Protein AF-A0A968C462-F1 (afdb_monomer_lite)

Structure (mmCIF, N/CA/C/O backbone):
data_AF-A0A968C462-F1
#
_entry.id   AF-A0A968C462-F1
#
loop_
_atom_site.group_PDB
_atom_site.id
_atom_site.type_symbol
_atom_site.label_atom_id
_atom_site.label_alt_id
_atom_site.label_comp_id
_atom_site.label_asym_id
_atom_site.label_entity_id
_atom_site.label_seq_id
_atom_site.pdbx_PDB_ins_code
_atom_site.Cartn_x
_atom_site.Cartn_y
_atom_site.Cartn_z
_atom_site.occupancy
_atom_site.B_iso_or_equiv
_atom_site.auth_seq_id
_atom_site.auth_comp_id
_atom_site.auth_asym_id
_atom_site.auth_atom_id
_atom_site.pdbx_PDB_model_num
ATOM 1 N N . VAL A 1 1 ? 0.141 18.501 14.517 1.00 38.16 1 VAL A N 1
ATOM 2 C CA . VAL A 1 1 ? 0.440 17.294 13.715 1.00 38.16 1 VAL A CA 1
ATOM 3 C C . VAL A 1 1 ? 1.245 16.362 14.602 1.00 38.16 1 VAL A C 1
ATOM 5 O O . VAL A 1 1 ? 2.327 16.748 15.023 1.00 38.16 1 VAL A O 1
ATOM 8 N N . THR A 1 2 ? 0.678 15.227 15.006 1.00 35.28 2 THR A N 1
ATOM 9 C CA . THR A 1 2 ? 1.351 14.269 15.895 1.00 35.28 2 THR A CA 1
ATOM 10 C C . THR A 1 2 ? 2.197 13.343 15.028 1.00 35.28 2 THR A C 1
ATOM 12 O O . THR A 1 2 ? 1.665 12.431 14.410 1.00 35.28 2 THR A O 1
ATOM 15 N N . THR A 1 3 ? 3.500 13.601 14.924 1.00 42.91 3 THR A N 1
ATOM 16 C CA . THR A 1 3 ? 4.417 12.724 14.184 1.00 42.91 3 THR A CA 1
ATOM 17 C C . THR A 1 3 ? 4.729 11.501 15.042 1.00 42.91 3 THR A C 1
ATOM 19 O O . THR A 1 3 ? 5.417 11.620 16.056 1.00 42.91 3 THR A O 1
ATOM 22 N N . ARG A 1 4 ? 4.221 10.327 14.658 1.00 59.06 4 ARG A N 1
ATOM 23 C CA . ARG A 1 4 ? 4.691 9.032 15.171 1.00 59.06 4 ARG A CA 1
ATOM 24 C C . ARG A 1 4 ? 5.409 8.281 14.056 1.00 59.06 4 ARG A C 1
ATOM 26 O O . ARG A 1 4 ? 5.064 8.412 12.888 1.00 59.06 4 ARG A O 1
ATOM 33 N N . VAL A 1 5 ? 6.492 7.610 14.432 1.00 58.12 5 VAL A N 1
ATOM 34 C CA . VAL A 1 5 ? 7.526 7.115 13.517 1.00 58.12 5 VAL A CA 1
ATOM 35 C C . VAL A 1 5 ? 7.100 5.782 12.905 1.00 58.12 5 VAL A C 1
ATOM 37 O O . VAL A 1 5 ? 6.756 4.854 13.632 1.00 58.12 5 VAL A O 1
ATOM 40 N N . LEU A 1 6 ? 7.188 5.682 11.579 1.00 63.44 6 LEU A N 1
ATOM 41 C CA . LEU A 1 6 ? 7.159 4.415 10.852 1.00 63.44 6 LEU A CA 1
ATOM 42 C C . LEU A 1 6 ? 8.494 3.693 11.095 1.00 63.44 6 LEU A C 1
ATOM 44 O O . LEU A 1 6 ? 9.543 4.106 10.590 1.00 63.44 6 LEU A O 1
ATOM 48 N N . SER A 1 7 ? 8.488 2.662 11.937 1.00 59.84 7 SER A N 1
ATOM 49 C CA . SER A 1 7 ? 9.711 1.930 12.275 1.00 59.84 7 SER A CA 1
ATOM 50 C C . SER A 1 7 ? 10.216 1.163 11.052 1.00 59.84 7 SER A C 1
ATOM 52 O O . SER A 1 7 ? 9.525 0.287 10.546 1.00 59.84 7 SER A O 1
ATOM 54 N N . GLY A 1 8 ? 11.418 1.489 10.568 1.00 61.31 8 GLY A N 1
ATOM 55 C CA . GLY A 1 8 ? 11.993 0.854 9.376 1.00 61.31 8 GLY A CA 1
ATOM 56 C C . GLY A 1 8 ? 11.646 1.536 8.050 1.00 61.31 8 GLY A C 1
ATOM 57 O O . GLY A 1 8 ? 12.055 1.030 7.006 1.00 61.31 8 GLY A O 1
ATOM 58 N N . TYR A 1 9 ? 10.968 2.692 8.072 1.00 66.44 9 TYR A N 1
ATOM 59 C CA . TYR A 1 9 ? 10.663 3.442 6.854 1.00 66.44 9 TYR A CA 1
ATOM 60 C C . TYR A 1 9 ? 11.937 3.836 6.113 1.00 66.44 9 TYR A C 1
A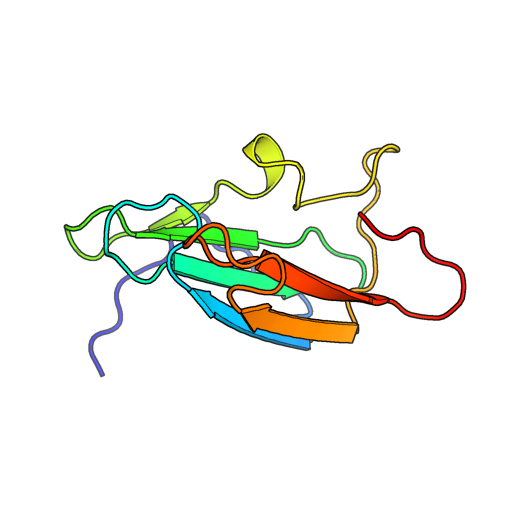TOM 62 O O . TYR A 1 9 ? 12.798 4.555 6.630 1.00 66.44 9 TYR A O 1
ATOM 70 N N . ARG A 1 10 ? 12.039 3.361 4.873 1.00 67.75 10 ARG A N 1
ATOM 71 C CA . ARG A 1 10 ? 13.050 3.798 3.917 1.00 67.75 10 ARG A CA 1
ATOM 72 C C . ARG A 1 10 ? 12.365 4.710 2.905 1.00 67.75 10 ARG A C 1
ATOM 74 O O . ARG A 1 10 ? 11.416 4.245 2.275 1.00 67.75 10 ARG A O 1
ATOM 81 N N . PRO A 1 11 ? 12.820 5.966 2.742 1.00 65.75 11 PRO A N 1
ATOM 82 C CA . PRO A 1 11 ? 12.295 6.847 1.710 1.00 65.75 11 PRO A CA 1
ATOM 83 C C . PRO A 1 11 ? 12.464 6.190 0.339 1.00 65.75 11 PRO A C 1
ATOM 85 O O . PRO A 1 11 ? 13.590 5.914 -0.079 1.00 65.75 11 PRO A O 1
ATOM 88 N N . GLY A 1 12 ? 11.344 5.915 -0.320 1.00 69.38 12 GLY A N 1
ATOM 89 C CA . GLY A 1 12 ? 11.287 5.484 -1.709 1.00 69.38 12 GLY A CA 1
ATOM 90 C C . GLY A 1 12 ? 10.829 6.628 -2.616 1.00 69.38 12 GLY A C 1
ATOM 91 O O . GLY A 1 12 ? 10.402 7.678 -2.120 1.00 69.38 12 GLY A O 1
ATOM 92 N N . PRO A 1 13 ? 10.925 6.458 -3.941 1.00 72.19 13 PRO A N 1
ATOM 93 C CA . PRO A 1 13 ? 10.281 7.336 -4.911 1.00 72.19 13 PRO A CA 1
ATOM 94 C C . PRO A 1 13 ? 8.759 7.122 -4.860 1.00 72.19 13 PRO A C 1
ATOM 96 O O . PRO A 1 13 ? 8.172 6.503 -5.741 1.00 72.19 13 PRO A O 1
ATOM 99 N N . GLY A 1 14 ? 8.137 7.592 -3.778 1.00 70.69 14 GLY A N 1
ATOM 100 C CA . GLY A 1 14 ? 6.711 7.431 -3.524 1.00 70.69 14 GLY A CA 1
ATOM 101 C C . GLY A 1 14 ? 5.887 8.220 -4.535 1.00 70.69 14 GLY A C 1
ATOM 102 O O . GLY A 1 14 ? 6.007 9.444 -4.606 1.00 70.69 14 GLY A O 1
ATOM 103 N N . LEU A 1 15 ? 5.054 7.521 -5.302 1.00 76.75 15 LEU A N 1
ATOM 104 C CA . LEU A 1 15 ? 4.155 8.114 -6.295 1.00 76.75 15 LEU A CA 1
ATOM 105 C C . LEU A 1 15 ? 2.743 8.321 -5.748 1.00 76.75 15 LEU A C 1
ATOM 107 O O . LEU A 1 15 ? 2.055 9.252 -6.161 1.00 76.75 15 LEU A O 1
ATOM 111 N N . GLY A 1 16 ? 2.327 7.500 -4.785 1.00 78.50 16 GLY A N 1
ATOM 112 C CA . GLY A 1 16 ? 1.005 7.590 -4.183 1.00 78.50 16 GLY A CA 1
ATOM 113 C C . GLY A 1 16 ? 0.941 6.948 -2.806 1.00 78.50 16 GLY A C 1
ATOM 114 O O . GLY A 1 16 ? 1.766 6.105 -2.449 1.00 78.50 16 GLY A O 1
ATOM 115 N N . VAL A 1 17 ? -0.052 7.372 -2.029 1.00 84.00 17 VAL A N 1
ATOM 116 C CA . VAL A 1 17 ? -0.386 6.792 -0.730 1.00 84.00 17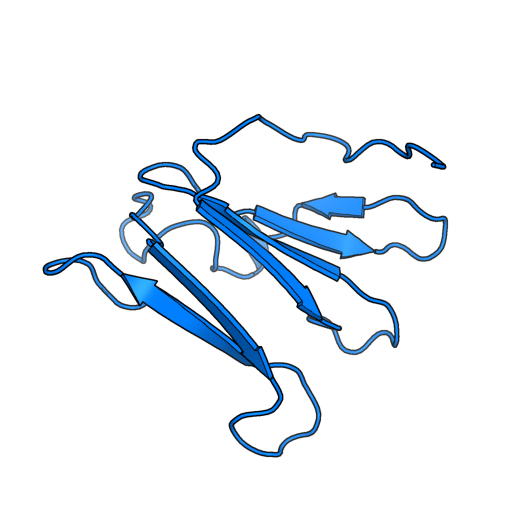 VAL A CA 1
ATOM 117 C C . VAL A 1 17 ? -1.889 6.583 -0.659 1.00 84.00 17 VAL A C 1
ATOM 119 O O . VAL A 1 17 ? -2.649 7.465 -1.058 1.00 84.00 17 VAL A O 1
ATOM 122 N N . VAL A 1 18 ? -2.303 5.439 -0.127 1.00 86.81 18 VAL A N 1
ATOM 123 C CA . VAL A 1 18 ? -3.707 5.151 0.174 1.00 86.81 18 VAL A CA 1
ATOM 124 C C . VAL A 1 18 ? -3.829 4.669 1.609 1.00 86.81 18 VAL A C 1
ATOM 126 O O . VAL A 1 18 ? -2.918 4.033 2.138 1.00 86.81 18 VAL A O 1
ATOM 129 N N . SER A 1 19 ? -4.945 5.013 2.246 1.00 87.19 19 SER A N 1
ATOM 130 C CA . SER A 1 19 ? -5.293 4.554 3.586 1.00 87.19 19 SER A CA 1
ATOM 131 C C . SER A 1 19 ? -6.580 3.741 3.554 1.00 87.19 19 SER A C 1
ATOM 133 O O . SER A 1 19 ? -7.610 4.277 3.141 1.00 87.19 19 SER A O 1
ATOM 135 N N . ALA A 1 20 ? -6.528 2.502 4.027 1.00 86.38 20 ALA A N 1
ATOM 136 C CA . ALA A 1 20 ? -7.679 1.615 4.173 1.00 86.38 20 ALA A CA 1
ATOM 137 C C . ALA A 1 20 ? -7.412 0.602 5.297 1.00 86.38 20 ALA A C 1
ATOM 139 O O . ALA A 1 20 ? -6.296 0.544 5.802 1.00 86.38 20 ALA A O 1
ATOM 140 N N . ASP A 1 21 ? -8.420 -0.155 5.719 1.00 87.69 21 ASP A N 1
ATOM 141 C CA . ASP A 1 21 ? -8.241 -1.255 6.676 1.00 87.69 21 ASP A CA 1
ATOM 142 C C . ASP A 1 21 ? -7.864 -2.526 5.905 1.00 87.69 21 ASP A C 1
ATOM 144 O O . ASP A 1 21 ? -8.735 -3.246 5.426 1.00 87.69 21 ASP A O 1
ATOM 148 N N . PHE A 1 22 ? -6.562 -2.759 5.714 1.00 84.31 22 PHE A N 1
ATOM 149 C CA . PHE A 1 22 ? -6.068 -3.841 4.851 1.00 84.31 22 PHE A CA 1
ATOM 150 C C . PHE A 1 22 ? -6.019 -5.195 5.563 1.00 84.31 22 PHE A C 1
ATOM 152 O O . PHE A 1 22 ? -5.733 -6.212 4.934 1.00 84.31 22 PHE A O 1
ATOM 159 N N . ASN A 1 23 ? -6.231 -5.227 6.880 1.00 87.25 23 ASN A N 1
ATOM 160 C CA . ASN A 1 23 ? -6.159 -6.451 7.676 1.00 87.25 23 ASN A CA 1
ATOM 161 C C . ASN A 1 23 ? -7.471 -6.775 8.427 1.00 87.25 23 ASN A C 1
ATOM 163 O O . ASN A 1 23 ? -7.528 -7.781 9.142 1.00 87.25 23 ASN A O 1
ATOM 167 N N . GLY A 1 24 ? -8.503 -5.938 8.269 1.00 87.69 24 GLY A N 1
ATOM 168 C CA . GLY A 1 24 ? -9.832 -6.101 8.855 1.00 87.69 24 GLY A CA 1
ATOM 169 C C . GLY A 1 24 ? -9.889 -5.859 10.366 1.00 87.69 24 GLY A C 1
ATOM 170 O O . GLY A 1 24 ? -10.786 -6.373 11.043 1.00 87.69 24 GLY A O 1
ATOM 171 N N . ASP A 1 25 ? -8.922 -5.141 10.941 1.00 89.06 25 ASP A N 1
ATOM 172 C CA . ASP A 1 25 ? -8.821 -4.925 12.388 1.00 89.06 25 ASP A CA 1
ATOM 173 C C . ASP A 1 25 ? -9.560 -3.669 12.892 1.00 89.06 25 ASP A C 1
ATOM 175 O O . ASP A 1 25 ? -9.541 -3.363 14.099 1.00 89.06 25 ASP A O 1
ATOM 179 N N . GLY A 1 26 ? -10.236 -2.966 11.982 1.00 87.56 26 GLY A N 1
ATOM 180 C CA . GLY A 1 26 ? -10.986 -1.740 12.215 1.00 87.56 26 GLY A CA 1
ATOM 181 C C . GLY A 1 26 ? -10.115 -0.487 12.297 1.00 87.56 26 GLY A C 1
ATOM 182 O O . GLY A 1 26 ? -10.590 0.546 12.786 1.00 87.56 26 GLY A O 1
ATOM 183 N N . ARG A 1 27 ? -8.840 -0.552 11.896 1.00 87.62 27 ARG A N 1
ATOM 184 C CA . ARG A 1 27 ? -7.903 0.581 11.907 1.00 87.62 27 ARG A CA 1
ATOM 185 C C . ARG A 1 27 ? -7.444 0.902 10.491 1.00 87.62 27 ARG A C 1
ATOM 187 O O . 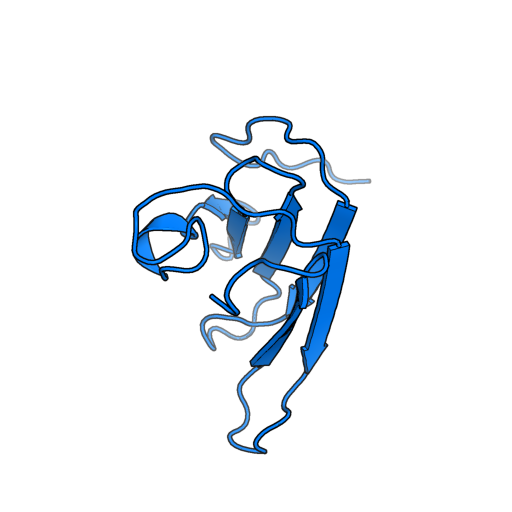ARG A 1 27 ? -7.369 0.046 9.629 1.00 87.62 27 ARG A O 1
ATOM 194 N N . LEU A 1 28 ? -7.142 2.178 10.260 1.00 88.94 28 LEU A N 1
ATOM 195 C CA . LEU A 1 28 ? -6.592 2.609 8.981 1.00 88.94 28 LEU A CA 1
ATOM 196 C C . LEU A 1 28 ? -5.104 2.273 8.917 1.00 88.94 28 LEU A C 1
ATOM 198 O O . LEU A 1 28 ? -4.301 2.813 9.682 1.00 88.94 28 LEU A O 1
ATOM 202 N N . ASP A 1 29 ? -4.763 1.432 7.957 1.00 90.44 29 ASP A N 1
ATOM 203 C CA . ASP A 1 29 ? -3.412 1.117 7.524 1.00 90.44 29 ASP A CA 1
ATOM 204 C C . ASP A 1 29 ? -2.988 2.071 6.391 1.00 90.44 29 ASP A C 1
ATOM 206 O O . ASP A 1 29 ? -3.790 2.866 5.891 1.00 90.44 29 ASP A O 1
ATOM 210 N N . LEU A 1 30 ? -1.715 2.034 5.983 1.00 88.44 30 LEU A N 1
ATOM 211 C CA . LEU A 1 30 ? -1.202 2.850 4.875 1.00 88.44 30 LEU A CA 1
ATOM 212 C C . LEU A 1 30 ? -0.484 1.994 3.842 1.00 88.44 30 LEU A C 1
ATOM 214 O O . LEU A 1 30 ? 0.442 1.267 4.179 1.00 88.44 30 LEU A O 1
ATOM 218 N N . TYR A 1 31 ? -0.811 2.174 2.571 1.00 86.12 31 TYR A N 1
ATOM 219 C CA . TYR A 1 31 ? -0.038 1.633 1.462 1.00 86.12 31 TYR A CA 1
ATOM 220 C C . TYR A 1 31 ? 0.701 2.760 0.749 1.00 86.12 31 TYR A C 1
ATOM 222 O O . TYR A 1 31 ? 0.103 3.788 0.431 1.00 86.12 31 TYR A O 1
ATOM 230 N N . VAL A 1 32 ? 1.989 2.573 0.472 1.00 85.88 32 VAL A N 1
ATOM 231 C CA . VAL A 1 32 ? 2.823 3.513 -0.284 1.00 85.88 32 VAL A CA 1
ATOM 232 C C . VAL A 1 32 ? 3.296 2.836 -1.563 1.00 85.88 32 VAL A C 1
ATOM 234 O O . VAL A 1 32 ? 4.076 1.880 -1.520 1.00 85.88 32 VAL A O 1
ATOM 237 N N . ALA A 1 33 ? 2.831 3.367 -2.691 1.00 84.31 33 ALA A N 1
ATOM 238 C CA . ALA A 1 33 ? 3.267 2.973 -4.020 1.00 84.31 33 ALA A CA 1
ATOM 239 C C . ALA A 1 33 ? 4.590 3.669 -4.355 1.00 84.31 33 ALA A C 1
ATOM 241 O O . ALA A 1 33 ? 4.680 4.898 -4.260 1.00 84.31 33 ALA A O 1
ATOM 242 N N . ASN A 1 34 ? 5.605 2.902 -4.746 1.00 82.25 34 ASN A N 1
ATOM 243 C CA . ASN A 1 34 ? 6.921 3.412 -5.120 1.00 82.25 34 ASN A CA 1
ATOM 244 C C . ASN A 1 34 ? 7.224 3.151 -6.607 1.00 82.25 34 ASN A C 1
ATOM 246 O O . ASN A 1 34 ? 6.760 2.179 -7.191 1.00 82.25 34 ASN A O 1
ATOM 250 N N . ASP A 1 35 ? 8.033 4.021 -7.215 1.00 79.19 35 ASP A N 1
ATOM 251 C CA . ASP A 1 35 ? 8.517 3.895 -8.597 1.00 79.19 35 ASP A CA 1
ATOM 252 C C . ASP A 1 35 ? 9.845 3.122 -8.681 1.00 79.19 35 ASP A C 1
ATOM 254 O O . ASP A 1 35 ? 10.906 3.651 -8.338 1.00 79.19 35 ASP A O 1
ATOM 258 N N . GLY A 1 36 ? 9.826 1.854 -9.098 1.00 71.31 36 GLY A N 1
ATOM 259 C CA . GLY A 1 36 ? 11.060 1.067 -9.245 1.00 71.31 36 GLY A CA 1
ATOM 260 C C . GLY A 1 36 ? 11.769 0.762 -7.915 1.00 71.31 36 GLY A C 1
ATOM 261 O O . GLY A 1 36 ? 12.931 0.343 -7.893 1.00 71.31 36 GLY A O 1
ATOM 262 N N . ALA A 1 37 ? 11.067 0.943 -6.794 1.00 81.81 37 ALA A N 1
ATOM 263 C CA . ALA A 1 37 ? 11.439 0.451 -5.473 1.00 81.81 37 ALA A CA 1
ATOM 264 C C . ALA A 1 37 ? 10.275 -0.352 -4.882 1.00 81.81 37 ALA A C 1
ATOM 266 O O . ALA A 1 37 ? 9.147 -0.252 -5.348 1.00 81.81 37 ALA A O 1
ATOM 267 N N . ALA A 1 38 ? 10.552 -1.163 -3.862 1.00 82.94 38 ALA A N 1
ATOM 268 C CA . ALA A 1 38 ? 9.521 -2.000 -3.263 1.00 82.94 38 ALA A CA 1
ATOM 269 C C . ALA A 1 38 ? 8.390 -1.149 -2.662 1.00 82.94 38 ALA A C 1
ATOM 271 O O . ALA A 1 38 ? 8.663 -0.167 -1.962 1.00 82.94 38 ALA A O 1
ATOM 272 N N . ASN A 1 39 ? 7.140 -1.538 -2.905 1.00 85.06 39 ASN A N 1
ATOM 273 C CA . ASN A 1 39 ? 5.982 -0.931 -2.252 1.00 85.06 39 ASN A CA 1
ATOM 274 C C . ASN A 1 39 ? 6.014 -1.212 -0.745 1.00 85.06 39 ASN A C 1
ATOM 276 O O . ASN A 1 39 ? 6.651 -2.165 -0.287 1.00 85.06 39 ASN A O 1
ATOM 280 N N . GLN A 1 40 ? 5.339 -0.367 0.030 1.00 87.75 40 GLN A N 1
ATOM 281 C CA . GLN A 1 40 ? 5.265 -0.500 1.486 1.00 87.75 40 GLN A CA 1
ATOM 282 C C . GLN A 1 40 ? 3.808 -0.594 1.930 1.00 87.75 40 GLN A C 1
ATOM 284 O O . GLN A 1 40 ? 2.956 0.117 1.407 1.00 87.75 40 GLN A O 1
ATOM 289 N N . LEU A 1 41 ? 3.544 -1.424 2.934 1.00 88.94 41 LEU A N 1
ATOM 290 C CA . LEU A 1 41 ? 2.235 -1.637 3.535 1.00 88.94 41 LEU A CA 1
ATOM 291 C C . LEU A 1 41 ? 2.428 -1.557 5.042 1.00 88.94 41 LEU A C 1
ATOM 293 O O . LEU A 1 41 ? 3.041 -2.426 5.649 1.00 88.94 41 LEU A O 1
ATOM 297 N N . TRP A 1 42 ? 1.929 -0.489 5.633 1.00 89.62 42 TRP A N 1
ATOM 298 C CA . TRP A 1 42 ? 2.089 -0.138 7.029 1.00 89.62 42 TRP A CA 1
ATOM 299 C C . TRP A 1 42 ? 0.809 -0.455 7.789 1.00 89.62 42 TRP A C 1
ATOM 301 O O . TRP A 1 42 ? -0.154 0.304 7.709 1.00 89.62 42 TRP A O 1
ATOM 311 N N . LEU A 1 43 ? 0.826 -1.536 8.565 1.00 90.81 43 LEU A N 1
ATOM 312 C CA . LEU A 1 43 ? -0.303 -1.926 9.407 1.00 90.81 43 LEU A CA 1
ATOM 313 C C . LEU A 1 43 ? -0.283 -1.179 10.742 1.00 90.81 43 LEU A C 1
ATOM 315 O O . LEU A 1 43 ? 0.763 -1.130 11.402 1.00 90.81 43 LEU A O 1
ATOM 319 N N . GLN A 1 44 ? -1.418 -0.624 11.167 1.00 91.62 44 GLN A N 1
ATOM 320 C CA . GLN A 1 44 ? -1.545 0.128 12.412 1.00 91.62 44 GLN A CA 1
ATOM 321 C C . GLN A 1 44 ? -1.746 -0.809 13.615 1.00 91.62 44 GLN A C 1
ATOM 323 O O . GLN A 1 44 ? -2.772 -1.465 13.768 1.00 91.62 44 GLN A O 1
ATOM 328 N N . LEU A 1 45 ? -0.814 -0.788 14.574 1.00 89.19 45 LEU A N 1
ATOM 329 C CA . LEU A 1 45 ? -0.825 -1.697 15.735 1.00 89.19 45 LEU A CA 1
ATOM 330 C C . LEU A 1 45 ? -1.737 -1.243 16.896 1.00 89.19 45 LEU A C 1
ATOM 332 O O . LEU A 1 45 ? -1.700 -1.809 17.987 1.00 89.19 45 LEU A O 1
ATOM 336 N N . GLY A 1 46 ? -2.548 -0.200 16.697 1.00 84.31 46 GLY A N 1
ATOM 337 C CA . GLY A 1 46 ? -3.501 0.324 17.690 1.00 84.31 46 GLY A CA 1
ATOM 338 C C . GLY A 1 46 ? -2.888 1.183 18.805 1.00 84.31 46 GLY A C 1
ATOM 339 O O . GLY A 1 46 ? -3.571 2.028 19.377 1.00 84.31 46 GLY A O 1
ATOM 340 N N . ASP A 1 47 ? -1.586 1.068 19.055 1.00 85.94 47 ASP A N 1
ATOM 341 C CA . ASP A 1 47 ? -0.830 1.955 19.947 1.00 85.94 47 ASP A CA 1
ATOM 342 C C . ASP A 1 47 ? -0.281 3.196 19.220 1.00 85.94 47 ASP A C 1
ATOM 344 O O . ASP A 1 47 ? 0.529 3.935 19.778 1.00 85.94 47 ASP A O 1
ATOM 348 N N . GLY A 1 48 ? -0.722 3.435 17.979 1.00 80.12 48 GLY A N 1
ATOM 349 C CA . GLY A 1 48 ? -0.260 4.507 17.096 1.00 80.12 48 GLY A CA 1
ATOM 350 C C . GLY A 1 48 ? 1.130 4.272 16.499 1.00 80.12 48 GLY A C 1
ATOM 351 O O . GLY A 1 48 ? 1.744 5.234 16.032 1.00 80.12 48 GLY A O 1
ATOM 352 N N . THR A 1 49 ? 1.642 3.042 16.560 1.00 84.94 49 THR A N 1
ATOM 353 C CA . THR A 1 49 ? 2.798 2.589 15.781 1.00 84.94 49 THR A CA 1
ATOM 354 C C . THR A 1 49 ? 2.353 1.806 14.547 1.00 84.94 49 THR A C 1
ATOM 356 O O . THR A 1 49 ? 1.205 1.364 14.452 1.00 84.94 49 THR A O 1
ATOM 359 N N . PHE A 1 50 ? 3.277 1.664 13.596 1.00 87.06 50 PHE A N 1
ATOM 360 C CA . PHE A 1 50 ? 3.053 0.965 12.337 1.00 87.06 50 PHE A CA 1
ATOM 361 C C . PHE A 1 50 ? 4.132 -0.087 12.093 1.00 87.06 50 PHE A C 1
ATOM 363 O O . PHE A 1 50 ? 5.293 0.109 12.478 1.00 87.06 50 PHE A O 1
ATOM 370 N N . ARG A 1 51 ? 3.755 -1.166 11.407 1.00 89.12 51 ARG A N 1
ATOM 371 C CA . ARG A 1 51 ? 4.651 -2.246 10.980 1.00 89.12 51 ARG A CA 1
ATOM 372 C C . ARG A 1 51 ? 4.591 -2.417 9.467 1.00 89.12 51 ARG A C 1
ATOM 374 O O . ARG A 1 51 ? 3.497 -2.510 8.927 1.00 89.12 51 ARG A O 1
ATOM 381 N N . ASP A 1 52 ? 5.751 -2.473 8.817 1.00 88.62 52 ASP A N 1
ATOM 382 C CA . ASP A 1 52 ? 5.838 -2.803 7.391 1.00 88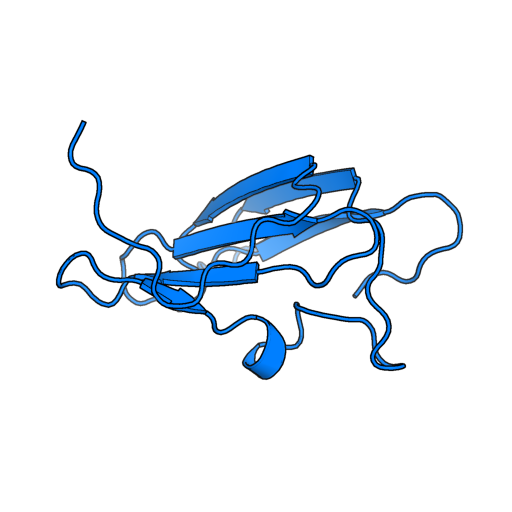.62 52 ASP A CA 1
ATOM 383 C C . ASP A 1 52 ? 5.594 -4.303 7.181 1.00 88.62 52 ASP A C 1
ATOM 385 O O . ASP A 1 52 ? 6.350 -5.138 7.686 1.00 88.62 52 ASP A O 1
ATOM 389 N N . GLU A 1 53 ? 4.534 -4.630 6.451 1.00 89.94 53 GLU A N 1
ATOM 390 C CA . GLU A 1 53 ? 4.099 -5.986 6.121 1.00 89.94 53 GLU A CA 1
ATOM 391 C C . GLU A 1 53 ? 4.166 -6.262 4.609 1.00 89.94 53 GLU A C 1
ATOM 393 O O . GLU A 1 53 ? 3.826 -7.360 4.175 1.00 89.94 53 GLU A O 1
ATOM 398 N N . ALA A 1 54 ? 4.629 -5.315 3.783 1.00 86.00 54 ALA A N 1
ATOM 399 C CA . ALA A 1 54 ? 4.491 -5.401 2.323 1.00 86.00 54 ALA A CA 1
ATOM 400 C C . ALA A 1 54 ? 5.074 -6.679 1.718 1.00 86.00 54 ALA A C 1
ATOM 402 O O . ALA A 1 54 ? 4.507 -7.273 0.801 1.00 86.00 54 ALA A O 1
ATOM 403 N N . LEU A 1 55 ? 6.226 -7.111 2.234 1.00 84.56 55 LEU A N 1
ATOM 404 C CA . LEU A 1 55 ? 6.907 -8.305 1.745 1.00 84.56 55 LEU A CA 1
ATOM 405 C C . LEU A 1 55 ? 6.139 -9.582 2.100 1.00 84.56 55 LEU A C 1
ATOM 407 O O . LEU A 1 55 ? 6.075 -10.501 1.288 1.00 84.56 55 LEU A O 1
ATOM 411 N N . LEU A 1 56 ? 5.571 -9.641 3.306 1.00 84.81 56 LEU A N 1
ATOM 412 C CA . LEU A 1 56 ? 4.834 -10.808 3.792 1.00 84.81 56 LEU A CA 1
ATOM 413 C C . LEU A 1 56 ? 3.432 -10.885 3.181 1.00 84.81 56 LEU A C 1
ATOM 415 O O . LEU A 1 56 ? 2.966 -11.982 2.890 1.00 84.81 56 LEU A O 1
ATOM 419 N N . ALA A 1 57 ? 2.813 -9.734 2.919 1.00 82.38 57 ALA A N 1
ATOM 420 C CA . ALA A 1 57 ? 1.555 -9.619 2.188 1.00 82.38 57 ALA A CA 1
ATOM 421 C C . ALA A 1 57 ? 1.709 -9.844 0.670 1.00 82.38 57 ALA A C 1
ATOM 423 O O . ALA A 1 57 ? 0.714 -9.937 -0.036 1.00 82.38 57 ALA A O 1
ATOM 424 N N . GLY A 1 58 ? 2.94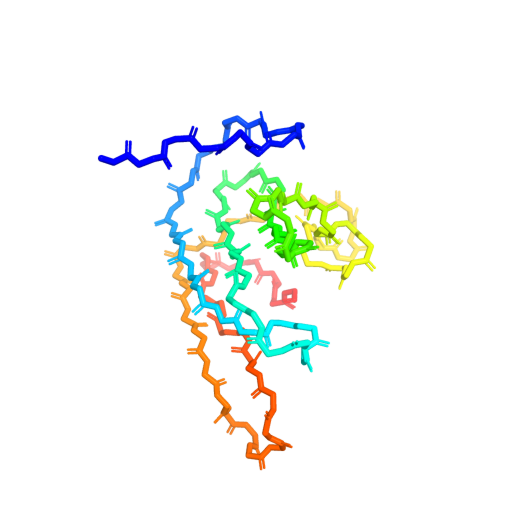2 -9.950 0.155 1.00 83.25 58 GLY A N 1
ATOM 425 C CA . GLY A 1 58 ? 3.205 -10.206 -1.265 1.00 83.25 58 GLY A CA 1
ATOM 426 C C . GLY A 1 58 ? 3.012 -8.996 -2.182 1.00 83.25 58 GLY A C 1
ATOM 427 O O . GLY A 1 58 ? 3.033 -9.157 -3.394 1.00 83.25 58 GLY A O 1
ATOM 428 N N . VAL A 1 59 ? 2.873 -7.797 -1.615 1.00 83.56 59 VAL A N 1
ATOM 429 C CA . VAL A 1 59 ? 2.604 -6.549 -2.351 1.00 83.56 59 VAL A CA 1
ATOM 430 C C . VAL A 1 59 ? 3.853 -5.687 -2.562 1.00 83.56 59 VAL A C 1
ATOM 432 O O . VAL A 1 59 ? 3.820 -4.700 -3.288 1.00 83.56 59 VAL A O 1
ATOM 435 N N . ALA A 1 60 ? 4.981 -6.044 -1.936 1.00 83.00 60 ALA A N 1
ATOM 436 C CA . ALA A 1 60 ? 6.228 -5.280 -2.028 1.00 83.00 60 ALA A CA 1
ATOM 437 C C . ALA A 1 60 ? 6.894 -5.333 -3.411 1.00 83.00 60 ALA A C 1
ATOM 439 O O . ALA A 1 60 ? 7.503 -4.353 -3.834 1.00 83.00 60 ALA A O 1
ATOM 440 N N . VAL A 1 61 ? 6.871 -6.495 -4.065 1.00 81.81 61 VAL A N 1
ATOM 441 C CA . VAL A 1 61 ? 7.626 -6.800 -5.291 1.00 81.81 61 VAL A CA 1
ATOM 442 C C . VAL A 1 61 ? 6.861 -7.819 -6.125 1.00 81.81 61 VAL A C 1
ATOM 444 O O . VAL A 1 61 ? 6.032 -8.558 -5.599 1.00 81.81 61 VAL A O 1
ATOM 447 N N . ASN A 1 62 ? 7.188 -7.920 -7.410 1.00 77.75 62 ASN A N 1
ATOM 448 C CA . ASN A 1 62 ? 6.556 -8.892 -8.289 1.00 77.75 62 ASN A CA 1
ATOM 449 C C . ASN A 1 62 ? 6.987 -10.340 -8.025 1.00 77.75 62 ASN A C 1
ATOM 451 O O . ASN A 1 62 ? 7.877 -10.635 -7.223 1.00 77.75 62 ASN A O 1
ATOM 455 N N . ARG A 1 63 ? 6.387 -11.279 -8.767 1.00 74.56 63 ARG A N 1
ATOM 456 C CA . ARG A 1 63 ? 6.658 -12.723 -8.646 1.00 74.56 63 ARG A CA 1
ATOM 457 C C . ARG A 1 63 ? 8.123 -13.110 -8.904 1.00 74.56 63 ARG A C 1
ATOM 459 O O . ARG A 1 63 ? 8.552 -14.177 -8.467 1.00 74.56 63 ARG A O 1
ATOM 466 N N . ALA A 1 64 ? 8.887 -12.277 -9.611 1.00 74.31 64 ALA A N 1
ATOM 467 C CA . ALA A 1 64 ? 10.321 -12.459 -9.837 1.00 74.31 64 ALA A CA 1
ATOM 468 C C . ALA A 1 64 ? 11.194 -11.811 -8.740 1.00 74.31 64 ALA A C 1
ATOM 470 O O . ALA A 1 64 ? 12.421 -11.874 -8.816 1.00 74.31 64 ALA A O 1
ATOM 471 N N . GLY A 1 65 ? 10.579 -11.201 -7.722 1.00 72.94 65 GLY A N 1
ATOM 472 C CA . GLY A 1 65 ? 11.252 -10.466 -6.653 1.00 72.94 65 GLY A CA 1
ATOM 473 C C . GLY A 1 65 ? 11.778 -9.098 -7.089 1.00 72.94 65 GLY A C 1
ATOM 474 O O . GLY A 1 65 ? 12.672 -8.558 -6.438 1.00 72.94 65 GLY A O 1
ATOM 475 N N . GLN A 1 66 ? 11.274 -8.555 -8.199 1.00 73.00 66 GLN A N 1
ATOM 476 C CA . GLN A 1 66 ? 11.694 -7.264 -8.734 1.00 73.00 66 GLN A CA 1
ATOM 477 C C . GLN A 1 66 ? 10.695 -6.174 -8.317 1.00 73.00 66 GLN A C 1
ATOM 479 O O . GLN A 1 66 ? 9.487 -6.416 -8.359 1.00 73.00 66 GLN A O 1
ATOM 484 N N . PRO A 1 67 ? 11.172 -4.991 -7.894 1.00 71.50 67 PRO A N 1
ATOM 485 C CA . PRO A 1 67 ? 10.298 -3.845 -7.689 1.00 71.50 67 PRO A CA 1
ATOM 486 C C . PRO A 1 67 ? 9.759 -3.348 -9.035 1.00 71.50 67 PRO A C 1
ATOM 488 O O . PRO A 1 67 ? 10.479 -3.382 -10.034 1.00 71.50 67 PRO A O 1
ATOM 491 N N . GLU A 1 68 ? 8.519 -2.875 -9.039 1.00 67.56 68 GLU A N 1
ATOM 492 C CA . GLU A 1 68 ? 7.826 -2.356 -10.224 1.00 67.56 68 GLU A CA 1
ATOM 493 C C . GLU A 1 68 ? 7.407 -0.898 -10.007 1.00 67.56 68 GLU A C 1
ATOM 495 O O . GLU A 1 68 ? 7.438 -0.394 -8.881 1.00 67.56 68 GLU A O 1
ATOM 500 N N . ALA A 1 69 ? 7.076 -0.195 -11.086 1.00 59.50 69 ALA A N 1
ATOM 501 C CA . ALA A 1 69 ? 6.604 1.179 -11.059 1.00 59.50 69 ALA A CA 1
ATOM 502 C C . ALA A 1 69 ? 5.079 1.239 -10.884 1.00 59.50 69 ALA A C 1
ATOM 504 O O . ALA A 1 69 ? 4.296 1.239 -11.839 1.00 59.50 69 ALA A O 1
ATOM 505 N N . SER A 1 70 ? 4.632 1.382 -9.637 1.00 64.25 70 SER A N 1
ATOM 506 C CA . SER A 1 70 ? 3.217 1.626 -9.342 1.00 64.25 70 SER A CA 1
ATOM 507 C C . SER A 1 70 ? 2.893 3.125 -9.479 1.00 64.25 70 SER A C 1
ATOM 509 O O . SER A 1 70 ? 3.169 3.919 -8.580 1.00 64.25 70 SER A O 1
ATOM 511 N N . MET A 1 71 ? 2.319 3.532 -10.620 1.00 63.22 71 MET A N 1
ATOM 512 C CA . MET A 1 71 ? 2.084 4.942 -10.985 1.00 63.22 71 MET A CA 1
ATOM 513 C C . MET A 1 71 ? 0.754 5.530 -10.505 1.00 63.22 71 MET A C 1
ATOM 515 O O . MET A 1 71 ? 0.635 6.748 -10.361 1.00 63.22 71 MET A O 1
ATOM 519 N N . GLY A 1 72 ? -0.252 4.691 -10.287 1.00 63.97 72 GLY A N 1
ATOM 520 C CA . GLY A 1 72 ? -1.536 5.083 -9.718 1.00 63.97 72 GLY A CA 1
ATOM 521 C C . GLY A 1 72 ? -1.979 4.055 -8.695 1.00 63.97 72 GLY A C 1
ATOM 522 O O . GLY A 1 72 ? -1.748 2.864 -8.883 1.00 63.97 72 GLY A O 1
ATOM 523 N N . ILE A 1 73 ? -2.584 4.519 -7.611 1.00 70.62 73 ILE A N 1
ATOM 524 C CA . ILE A 1 73 ? -3.088 3.656 -6.552 1.00 70.62 73 ILE A CA 1
ATOM 525 C C . ILE A 1 73 ? -4.408 4.217 -6.027 1.00 70.62 73 ILE A C 1
ATOM 527 O O . ILE A 1 73 ? -4.518 5.422 -5.798 1.00 70.62 73 ILE A O 1
ATOM 531 N N . ASP A 1 74 ? -5.392 3.343 -5.860 1.00 77.00 74 ASP A N 1
ATOM 532 C CA . ASP A 1 74 ? -6.651 3.616 -5.173 1.00 77.00 74 ASP A CA 1
ATOM 533 C C . ASP A 1 74 ? -7.027 2.400 -4.317 1.00 77.00 74 ASP A C 1
ATOM 535 O O . ASP A 1 74 ? -6.543 1.295 -4.579 1.00 77.00 74 ASP A O 1
ATOM 539 N N . ALA A 1 75 ? -7.856 2.591 -3.293 1.00 74.75 75 ALA A N 1
ATOM 540 C CA . ALA A 1 75 ? -8.391 1.473 -2.522 1.00 74.75 75 ALA A CA 1
ATOM 541 C C . ALA A 1 75 ? -9.877 1.644 -2.231 1.00 74.75 75 ALA A C 1
ATOM 543 O O . ALA A 1 75 ? -10.352 2.742 -1.929 1.00 74.75 75 ALA A O 1
ATOM 544 N N . GLY A 1 76 ? -10.595 0.532 -2.286 1.00 73.38 76 GLY A N 1
ATOM 545 C CA . GLY A 1 76 ? -12.018 0.453 -1.996 1.00 73.38 76 GLY A CA 1
ATOM 546 C C . GLY A 1 76 ? -12.491 -0.991 -2.040 1.00 73.38 76 GLY A C 1
ATOM 547 O O . GLY A 1 76 ? -11.809 -1.831 -2.596 1.00 73.38 76 GLY A O 1
ATOM 548 N N . ASP A 1 77 ? -13.652 -1.264 -1.459 1.00 72.62 77 ASP A N 1
ATOM 549 C CA . ASP A 1 77 ? -14.325 -2.566 -1.537 1.00 72.62 77 ASP A CA 1
ATOM 550 C C . ASP A 1 77 ? -14.887 -2.749 -2.961 1.00 72.62 77 ASP A C 1
ATOM 552 O O . ASP A 1 77 ? -15.978 -2.262 -3.289 1.00 72.62 77 ASP A O 1
ATOM 556 N N . VAL A 1 78 ? -14.072 -3.294 -3.865 1.00 69.44 78 VAL A N 1
ATOM 557 C CA . VAL A 1 78 ? -14.384 -3.423 -5.295 1.00 69.44 78 VAL A CA 1
ATOM 558 C C . VAL A 1 78 ? -15.185 -4.693 -5.552 1.00 69.44 78 VAL A C 1
ATOM 560 O O . VAL A 1 78 ? -16.025 -4.699 -6.462 1.00 69.44 78 VAL A O 1
ATOM 563 N N . ASP A 1 79 ? -14.952 -5.752 -4.781 1.00 73.50 79 ASP A N 1
ATOM 564 C CA . ASP A 1 79 ? -15.649 -7.027 -4.944 1.00 73.50 79 ASP A CA 1
ATOM 565 C C . ASP A 1 79 ? -16.877 -7.213 -4.026 1.00 73.50 79 ASP A C 1
ATOM 567 O O . ASP A 1 79 ? -17.729 -8.069 -4.303 1.00 73.50 79 ASP A O 1
ATOM 571 N N . GLY A 1 80 ? -17.061 -6.325 -3.047 1.00 74.75 80 GLY A N 1
ATOM 572 C CA . GLY A 1 80 ? -18.224 -6.269 -2.169 1.00 74.75 80 GLY A CA 1
ATOM 573 C C . GLY A 1 80 ? -18.161 -7.242 -0.993 1.00 74.75 80 GLY A C 1
ATOM 574 O O . GLY A 1 80 ? -19.224 -7.571 -0.445 1.00 74.75 80 GLY A O 1
ATOM 575 N N . ASP A 1 81 ? -16.984 -7.761 -0.642 1.00 74.38 81 ASP A N 1
ATOM 576 C CA . ASP A 1 81 ? -16.809 -8.721 0.450 1.00 74.38 81 ASP A CA 1
ATOM 577 C C . ASP A 1 81 ? -16.636 -8.066 1.837 1.00 74.38 81 ASP A C 1
ATOM 579 O O . ASP A 1 81 ? -16.778 -8.735 2.871 1.00 74.38 81 ASP A O 1
ATOM 583 N N . GLY A 1 82 ? -16.490 -6.737 1.857 1.00 67.50 82 GLY A N 1
ATOM 584 C CA . GLY A 1 82 ? -16.423 -5.921 3.061 1.00 67.50 82 GLY A CA 1
ATOM 585 C C . GLY A 1 82 ? -15.011 -5.666 3.584 1.00 67.50 82 GLY A C 1
ATOM 586 O O . GLY A 1 82 ? -14.900 -5.051 4.653 1.00 67.50 82 GLY A O 1
ATOM 587 N N . ASP A 1 83 ? -13.965 -6.091 2.871 1.00 68.62 83 ASP A N 1
ATOM 588 C CA . ASP A 1 83 ? -12.603 -5.590 3.045 1.00 68.62 83 ASP A CA 1
ATOM 589 C C . ASP A 1 83 ? -12.219 -4.563 1.955 1.00 68.62 83 ASP A C 1
ATOM 591 O O . ASP A 1 83 ? -13.037 -4.159 1.128 1.00 68.62 83 ASP A O 1
ATOM 595 N N . ALA A 1 84 ? -11.031 -3.964 2.069 1.00 70.06 84 ALA A N 1
ATOM 596 C CA . ALA A 1 84 ? -10.585 -2.935 1.135 1.00 70.06 84 ALA A CA 1
ATOM 597 C C . ALA A 1 84 ? -9.608 -3.511 0.104 1.00 70.06 84 ALA A C 1
ATOM 599 O O . ALA 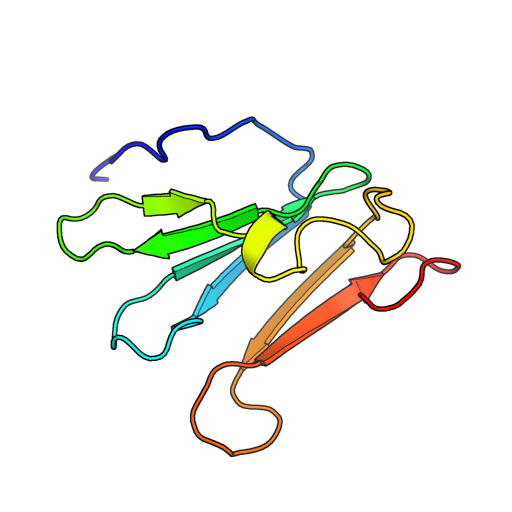A 1 84 ? -8.452 -3.787 0.434 1.00 70.06 84 ALA A O 1
ATOM 600 N N . ASP A 1 85 ? -10.027 -3.558 -1.162 1.00 68.19 85 ASP A N 1
ATOM 601 C CA . ASP A 1 85 ? -9.173 -3.934 -2.285 1.00 68.19 85 ASP A CA 1
ATOM 602 C C . ASP A 1 85 ? -8.198 -2.816 -2.670 1.00 68.19 85 ASP A C 1
ATOM 604 O O . ASP A 1 85 ? -8.515 -1.625 -2.612 1.00 68.19 85 ASP A O 1
ATOM 608 N N . LEU A 1 86 ? -7.014 -3.201 -3.154 1.00 63.72 86 LEU A N 1
ATOM 609 C CA . LEU A 1 86 ? -6.022 -2.303 -3.751 1.00 63.72 86 LEU A CA 1
ATOM 610 C C . LEU A 1 86 ? -6.097 -2.357 -5.278 1.00 63.72 86 LEU A C 1
ATOM 612 O O . LEU A 1 86 ? -5.900 -3.408 -5.886 1.00 63.72 86 LEU A O 1
ATOM 616 N N . VAL A 1 87 ? -6.291 -1.202 -5.913 1.00 63.44 87 VAL A N 1
ATOM 617 C CA . VAL A 1 87 ? -6.223 -1.057 -7.370 1.00 63.44 87 VAL A CA 1
ATOM 618 C C . VAL A 1 87 ? -4.965 -0.283 -7.739 1.00 63.44 87 VAL A C 1
ATOM 620 O O . VAL A 1 87 ? -4.815 0.892 -7.404 1.00 63.44 87 VAL A O 1
ATOM 623 N N . LEU A 1 88 ? -4.065 -0.944 -8.466 1.00 61.78 88 LEU A N 1
ATOM 624 C CA . LEU A 1 88 ? -2.786 -0.393 -8.909 1.00 61.78 88 LEU A CA 1
ATOM 625 C C . LEU A 1 88 ? -2.795 -0.184 -10.430 1.00 61.78 88 LEU A C 1
ATOM 627 O O . LEU A 1 88 ? -3.158 -1.073 -11.199 1.00 61.78 88 LEU A O 1
ATOM 631 N N . ALA A 1 89 ? -2.374 0.997 -10.877 1.00 56.88 89 ALA A N 1
ATOM 632 C CA . ALA A 1 89 ? -2.113 1.301 -12.279 1.00 56.88 89 ALA A CA 1
ATOM 633 C C . ALA A 1 89 ? -0.598 1.339 -12.509 1.00 56.88 89 ALA A C 1
ATOM 635 O O . ALA A 1 89 ? 0.099 2.196 -11.961 1.00 56.88 89 ALA A O 1
ATOM 636 N N . HIS A 1 90 ? -0.089 0.399 -13.302 1.00 53.94 90 HIS A N 1
ATOM 637 C CA . HIS A 1 90 ? 1.338 0.280 -13.613 1.00 53.94 90 HIS A CA 1
ATOM 638 C C . HIS A 1 90 ? 1.687 0.991 -14.931 1.00 53.94 90 HIS A C 1
ATOM 640 O O . HIS A 1 90 ? 0.817 1.242 -15.776 1.00 53.94 90 HIS A O 1
ATOM 646 N N . LEU A 1 91 ? 2.970 1.316 -15.122 1.00 46.12 91 LEU A N 1
ATOM 647 C CA . LEU A 1 91 ? 3.473 1.794 -16.412 1.00 46.12 91 LEU A CA 1
ATOM 648 C C . LEU A 1 91 ? 3.342 0.678 -17.471 1.00 46.12 91 LEU A C 1
ATOM 650 O O . LEU A 1 91 ? 3.461 -0.509 -17.170 1.00 46.12 91 LEU A O 1
ATOM 654 N N . MET A 1 92 ? 3.101 1.043 -18.737 1.00 40.31 92 MET A N 1
ATOM 655 C CA . MET A 1 92 ? 2.992 0.071 -19.836 1.00 40.31 92 MET A CA 1
ATOM 656 C C . MET A 1 92 ? 4.187 -0.900 -19.868 1.00 40.31 92 MET A C 1
ATOM 658 O O . MET A 1 92 ? 5.313 -0.482 -20.128 1.00 40.31 92 MET A O 1
ATOM 662 N N . GLY A 1 93 ? 3.914 -2.199 -19.700 1.00 49.66 93 GLY A N 1
ATOM 663 C CA . GLY A 1 93 ? 4.905 -3.278 -19.807 1.00 49.66 93 GLY A CA 1
ATOM 664 C C . GLY A 1 93 ? 5.212 -4.015 -18.502 1.00 49.66 93 GLY A C 1
ATOM 665 O O . GLY A 1 93 ? 5.913 -5.024 -18.554 1.00 49.66 93 GLY A O 1
ATOM 666 N N . GLU A 1 94 ? 4.676 -3.563 -17.369 1.00 52.16 94 GLU A N 1
ATOM 667 C CA . GLU A 1 94 ? 4.826 -4.236 -16.074 1.00 52.16 94 GLU A CA 1
ATOM 668 C C . GLU A 1 94 ? 3.643 -5.162 -15.762 1.00 52.16 94 GLU A C 1
ATOM 670 O O . GLU A 1 94 ? 2.554 -5.029 -16.328 1.00 52.16 94 GLU A O 1
ATOM 675 N N . THR A 1 95 ? 3.881 -6.164 -14.915 1.00 51.59 95 THR A N 1
ATOM 676 C CA . THR A 1 95 ? 2.859 -7.140 -14.522 1.00 51.59 95 THR A CA 1
ATOM 677 C C . THR A 1 95 ? 1.975 -6.581 -13.414 1.00 51.59 95 THR A C 1
ATOM 679 O O . THR A 1 95 ? 2.465 -5.906 -12.532 1.00 51.59 95 THR A O 1
ATOM 682 N N . ASN A 1 96 ? 0.670 -6.862 -13.420 1.00 47.59 96 ASN A N 1
ATOM 683 C CA . ASN A 1 96 ? -0.163 -6.539 -12.259 1.00 47.59 96 ASN A CA 1
ATOM 684 C C . ASN A 1 96 ? 0.231 -7.497 -11.127 1.00 47.59 96 ASN A C 1
ATOM 686 O O . ASN A 1 96 ? 0.004 -8.706 -11.251 1.00 47.59 96 ASN A O 1
ATOM 690 N N . THR A 1 97 ? 0.891 -6.975 -10.098 1.00 51.22 97 THR A N 1
ATOM 691 C CA . THR A 1 97 ? 1.183 -7.691 -8.850 1.00 51.22 97 THR A CA 1
ATOM 692 C C . THR A 1 97 ? -0.021 -7.706 -7.942 1.00 51.22 97 THR A C 1
ATOM 694 O O . THR A 1 97 ? -0.600 -6.610 -7.773 1.00 51.22 97 THR A O 1
#

Foldseek 3Di:
DDDDDAVPDDDAQFQDKDWFQQPPPPDTWMWTFHAFFFTWTWHQPVVRYTDTCCVVVVNGPDPVRTGFHFNDWDWDPPVVPPGIDIDTDGDPPDDDD

Secondary structure (DSSP, 8-state):
-----BTT-----EEEEEEE-SSSSSS-EEEEEEBSS--EEEEE-SSS-EEE-TTTTT-SS-TTS---BEEEEEEE-SSSSSS-EEEEEEPTT----

Sequence (97 aa):
VTTRVLSGYRPGPGLGVVSADFNGDGRLDLYVANDGAANQLWLQLGDGTFRDEALLAGVAVNRAGQPEASMGIDAGDVDGDGDADLVLAHLMGETNT

pLDDT: mean 74.03, std 13.72, range [35.28, 91.62]

Radius of gyration: 13.25 Å; chains: 1; bounding box: 31×30×40 Å